Protein AF-A0A4D4M9B1-F1 (afdb_monomer_lite)

Radius of gyration: 15.16 Å; chains: 1; bounding box: 36×31×38 Å

Sequence (92 aa):
MRHAPGTDVWHWTIRLRADWRGTYDLFEDAGGGPESGGPAYWQWLRGQHRADPNNPRNLPRRWGGEPVAYAELPHAPGRWTGNRGLMCLGAP

Secondary structure (DSSP, 8-state):
-EEPTTSS-EE------TT-EEEE-EE---S-SSPTTSHHHHHHHTTSEE--TT---EE--TTSSSPEEEEE-TTSPSS-------------

Organism: Streptomyces avermitilis (NCBI:txid33903)

InterPro domains:
  IPR013783 Immunoglobulin-like fold [G3DSA:2.60.40.10] (1-69)
  IPR014756 Immunoglobulin E-set [SSF81296] (1-77)
  IPR021764 Enterochelin esterase, N-terminal [PF11806] (1-78)

Structure (mmCIF, N/CA/C/O backbone):
data_AF-A0A4D4M9B1-F1
#
_entry.id   AF-A0A4D4M9B1-F1
#
loop_
_atom_site.group_PDB
_atom_site.id
_atom_site.type_symbol
_atom_site.label_atom_id
_atom_site.label_alt_id
_atom_site.label_comp_id
_atom_site.label_asym_id
_atom_site.label_entity_id
_atom_site.label_seq_id
_atom_site.pdbx_PDB_ins_code
_atom_site.Cartn_x
_atom_site.Cartn_y
_atom_site.Cartn_z
_atom_site.occupancy
_atom_site.B_iso_or_equiv
_atom_site.auth_seq_id
_atom_site.auth_comp_id
_atom_site.auth_asym_id
_atom_site.auth_atom_id
_atom_site.pdbx_PDB_model_num
ATOM 1 N N . MET A 1 1 ? -6.602 3.719 3.935 1.00 88.56 1 MET A N 1
ATOM 2 C CA . MET A 1 1 ? -7.338 2.451 4.157 1.00 88.56 1 MET A CA 1
ATOM 3 C C . MET A 1 1 ? -8.600 2.742 4.955 1.00 88.56 1 MET A C 1
ATOM 5 O O . MET A 1 1 ? -8.655 3.782 5.596 1.00 88.56 1 MET A O 1
ATOM 9 N N . ARG A 1 2 ? -9.603 1.864 4.908 1.00 92.69 2 ARG A N 1
ATOM 10 C CA . ARG A 1 2 ? -10.789 1.914 5.770 1.00 92.69 2 ARG A CA 1
ATOM 11 C C . ARG A 1 2 ? -10.831 0.686 6.670 1.00 92.69 2 ARG A C 1
ATOM 13 O O . ARG A 1 2 ? -10.562 -0.419 6.201 1.00 92.69 2 ARG A O 1
ATOM 20 N N . HIS A 1 3 ? -11.164 0.902 7.935 1.00 94.31 3 HIS A N 1
ATOM 21 C CA . HIS A 1 3 ? -11.371 -0.167 8.900 1.00 94.31 3 HIS A CA 1
ATOM 22 C C . HIS A 1 3 ? -12.717 -0.853 8.643 1.00 94.31 3 HIS A C 1
ATOM 24 O O . HIS A 1 3 ? -13.731 -0.174 8.443 1.00 94.31 3 HIS A O 1
ATOM 30 N N . ALA A 1 4 ? -12.739 -2.183 8.623 1.00 95.56 4 ALA A N 1
ATOM 31 C CA . ALA A 1 4 ? -13.970 -2.955 8.543 1.00 95.56 4 ALA A CA 1
ATOM 32 C C . ALA A 1 4 ? -14.597 -3.076 9.952 1.00 95.56 4 ALA A C 1
ATOM 34 O O . ALA A 1 4 ? -13.933 -3.549 10.878 1.00 95.56 4 ALA A O 1
ATOM 35 N N . PRO A 1 5 ? -15.861 -2.647 10.152 1.00 96.50 5 PRO A N 1
ATOM 36 C CA . PRO A 1 5 ? -16.481 -2.627 11.478 1.00 96.50 5 PRO A CA 1
ATOM 37 C C . PRO A 1 5 ? -16.500 -4.000 12.160 1.00 96.50 5 PRO A C 1
ATOM 39 O O . PRO A 1 5 ? -16.856 -4.995 11.535 1.00 96.50 5 PRO A O 1
ATOM 42 N N . GLY A 1 6 ? -16.164 -4.037 13.454 1.00 97.56 6 GLY A N 1
ATOM 43 C CA . GLY A 1 6 ? -16.200 -5.262 14.264 1.00 97.56 6 GLY A CA 1
ATOM 44 C C . GLY A 1 6 ? -15.091 -6.276 13.962 1.00 97.56 6 GLY A C 1
ATOM 45 O O . GLY A 1 6 ? -15.191 -7.417 14.398 1.00 97.56 6 GLY A O 1
ATOM 46 N N . THR A 1 7 ? -14.054 -5.878 13.223 1.00 97.12 7 THR A N 1
ATOM 47 C CA . THR A 1 7 ? -12.898 -6.724 12.886 1.00 97.12 7 THR A CA 1
ATOM 48 C C . THR A 1 7 ? -11.597 -5.987 13.194 1.00 97.12 7 THR A C 1
ATOM 50 O O . THR A 1 7 ? -11.640 -4.850 13.646 1.00 97.12 7 THR A O 1
ATOM 53 N N . ASP A 1 8 ? -10.461 -6.623 12.941 1.00 93.50 8 ASP A N 1
ATOM 54 C CA . ASP A 1 8 ? -9.124 -6.024 12.874 1.00 93.50 8 ASP A CA 1
ATOM 55 C C . ASP A 1 8 ? -8.681 -5.762 11.417 1.00 93.50 8 ASP A C 1
ATOM 57 O O . ASP A 1 8 ? -7.521 -5.446 11.139 1.00 93.50 8 ASP A O 1
ATOM 61 N N . VAL A 1 9 ? -9.607 -5.882 10.459 1.00 93.88 9 VAL A N 1
ATOM 62 C CA . VAL A 1 9 ? -9.304 -5.798 9.031 1.00 93.88 9 VAL A CA 1
ATOM 63 C C . VAL A 1 9 ? -9.302 -4.349 8.563 1.00 93.88 9 VAL A C 1
ATOM 65 O O . VAL A 1 9 ? -10.304 -3.631 8.620 1.00 93.88 9 VAL A O 1
ATOM 68 N N . TRP A 1 10 ? -8.182 -3.950 7.971 1.00 93.88 10 TRP A N 1
ATOM 69 C CA . TRP A 1 10 ? -8.051 -2.719 7.203 1.00 93.88 10 TRP A CA 1
ATOM 70 C C . TRP A 1 10 ? -7.997 -3.035 5.721 1.00 93.88 10 TRP A C 1
ATOM 72 O O . TRP A 1 10 ? -7.280 -3.933 5.287 1.00 93.88 10 TRP A O 1
ATOM 82 N N . HIS A 1 11 ? -8.734 -2.276 4.916 1.00 92.81 11 HIS A N 1
ATOM 83 C CA . HIS A 1 11 ? -8.744 -2.516 3.484 1.00 92.81 11 HIS A CA 1
ATOM 84 C C . HIS A 1 11 ? -8.805 -1.237 2.660 1.00 92.81 11 HIS A C 1
ATOM 86 O O . HIS A 1 11 ? -9.291 -0.187 3.083 1.00 92.81 11 HIS A O 1
ATOM 92 N N . TRP A 1 12 ? -8.283 -1.317 1.445 1.00 94.50 12 TRP A N 1
ATOM 93 C CA . TRP A 1 12 ? -8.354 -0.249 0.464 1.00 94.50 12 TRP A CA 1
ATOM 94 C C . TRP A 1 12 ? -8.519 -0.867 -0.914 1.00 94.50 12 TRP A C 1
ATOM 96 O O . TRP A 1 12 ? -7.860 -1.847 -1.246 1.00 94.50 12 TRP A O 1
ATOM 106 N N . THR A 1 13 ? -9.433 -0.311 -1.699 1.00 93.75 13 THR A N 1
ATOM 107 C CA . THR A 1 13 ? -9.743 -0.811 -3.035 1.00 93.75 13 THR A CA 1
ATOM 108 C C . THR A 1 13 ? -9.478 0.301 -4.029 1.00 93.75 13 THR A C 1
ATOM 110 O O . THR A 1 13 ? -10.020 1.397 -3.894 1.00 93.75 13 THR A O 1
ATOM 113 N N . ILE A 1 14 ? -8.652 0.006 -5.028 1.00 93.50 14 ILE A N 1
ATOM 114 C CA . ILE A 1 14 ? -8.302 0.924 -6.109 1.00 93.50 14 ILE A CA 1
ATOM 115 C C . ILE A 1 14 ? -8.524 0.251 -7.457 1.00 93.50 14 ILE A C 1
ATOM 117 O O . ILE A 1 14 ? -8.431 -0.970 -7.581 1.00 93.50 14 ILE A O 1
ATOM 121 N N . ARG A 1 15 ? -8.812 1.056 -8.480 1.00 96.12 15 ARG A N 1
ATOM 122 C CA . ARG A 1 15 ? -8.881 0.591 -9.865 1.00 96.12 15 ARG A CA 1
ATOM 123 C C . ARG A 1 15 ? -7.530 0.811 -10.534 1.00 96.12 15 ARG A C 1
ATOM 125 O O . ARG A 1 15 ? -7.036 1.932 -10.576 1.00 96.12 15 ARG A O 1
ATOM 132 N N . LEU A 1 16 ? -6.968 -0.258 -11.083 1.00 95.50 16 LEU A N 1
ATOM 133 C CA . LEU A 1 16 ? -5.700 -0.255 -11.808 1.00 95.50 16 LEU A CA 1
ATOM 134 C C . LEU A 1 16 ? -5.931 -0.694 -13.259 1.00 95.50 16 LEU A C 1
ATOM 136 O O . LEU A 1 16 ? -6.970 -1.273 -13.588 1.00 95.50 16 LEU A O 1
ATOM 140 N N . ARG A 1 17 ? -4.968 -0.415 -14.142 1.00 95.62 17 ARG A N 1
ATOM 141 C CA . ARG A 1 17 ? -4.979 -0.975 -15.502 1.00 95.62 17 ARG A CA 1
ATOM 142 C C . ARG A 1 17 ? -4.813 -2.491 -15.438 1.00 95.62 17 ARG A C 1
ATOM 144 O O . ARG A 1 17 ? -4.060 -2.968 -14.606 1.00 95.62 17 ARG A O 1
ATOM 151 N N . ALA A 1 18 ? -5.455 -3.238 -16.334 1.00 95.56 18 ALA A N 1
ATOM 152 C CA . ALA A 1 18 ? -5.443 -4.706 -16.307 1.00 95.56 18 ALA A CA 1
ATOM 153 C C . ALA A 1 18 ? -4.039 -5.334 -16.435 1.00 95.56 18 ALA A C 1
ATOM 155 O O . ALA A 1 18 ? -3.834 -6.465 -16.001 1.00 95.56 18 ALA A O 1
ATOM 156 N N . ASP A 1 19 ? -3.093 -4.596 -17.013 1.00 95.12 19 ASP A N 1
ATOM 157 C CA . ASP A 1 19 ? -1.690 -4.962 -17.206 1.00 95.12 19 ASP A CA 1
ATOM 158 C C . ASP A 1 19 ? -0.753 -4.382 -16.133 1.00 95.12 19 ASP A C 1
ATOM 160 O O . ASP A 1 19 ? 0.468 -4.366 -16.299 1.00 95.12 19 ASP A O 1
ATOM 164 N N . TRP A 1 20 ? -1.307 -3.871 -15.030 1.00 94.62 20 TRP A N 1
ATOM 165 C CA . TRP A 1 20 ? -0.512 -3.248 -13.982 1.00 94.62 20 TRP A CA 1
ATOM 166 C C . TRP A 1 20 ? 0.368 -4.270 -13.256 1.00 94.62 20 TRP A C 1
ATOM 168 O O . TRP A 1 20 ? -0.086 -5.323 -12.806 1.00 94.62 20 TRP A O 1
ATOM 178 N N . ARG A 1 21 ? 1.633 -3.893 -13.086 1.00 93.00 21 ARG A N 1
ATOM 179 C CA . ARG A 1 21 ? 2.591 -4.471 -12.146 1.00 93.00 21 ARG A CA 1
ATOM 180 C C . ARG A 1 21 ? 3.302 -3.311 -11.464 1.00 93.00 21 ARG A C 1
ATOM 182 O O . ARG A 1 21 ? 3.746 -2.388 -12.147 1.00 93.00 21 ARG A O 1
ATOM 189 N N . GLY A 1 22 ? 3.443 -3.365 -10.148 1.00 91.44 22 GLY A N 1
ATOM 190 C CA . GLY A 1 22 ? 4.103 -2.305 -9.397 1.00 91.44 22 GLY A CA 1
ATOM 191 C C . GLY A 1 22 ? 4.452 -2.701 -7.973 1.00 91.44 22 GLY A C 1
ATOM 192 O O . GLY A 1 22 ? 3.991 -3.717 -7.452 1.00 91.44 22 GLY A O 1
ATOM 193 N N . THR A 1 23 ? 5.302 -1.884 -7.364 1.00 92.25 23 THR A N 1
ATOM 194 C CA . THR A 1 23 ? 5.655 -1.974 -5.949 1.00 92.25 23 THR A CA 1
ATOM 195 C C . THR A 1 23 ? 4.677 -1.176 -5.100 1.00 92.25 23 THR A C 1
ATOM 197 O O . THR A 1 23 ? 4.098 -0.199 -5.580 1.00 92.25 23 THR A O 1
ATOM 200 N N . TYR A 1 24 ? 4.531 -1.555 -3.839 1.00 91.56 24 TYR A N 1
ATOM 201 C CA . TYR A 1 24 ? 3.763 -0.803 -2.854 1.00 91.56 24 TYR A CA 1
ATOM 202 C C . TYR A 1 24 ? 4.423 -0.914 -1.480 1.00 91.56 24 TYR A C 1
ATOM 204 O O . TYR A 1 24 ? 5.132 -1.879 -1.208 1.00 91.56 24 TYR A O 1
ATOM 212 N N . ASP A 1 25 ? 4.156 0.075 -0.632 1.00 90.75 25 ASP A N 1
ATOM 213 C CA . ASP A 1 25 ? 4.597 0.121 0.759 1.00 90.75 25 ASP A CA 1
ATOM 214 C C . ASP A 1 25 ? 3.360 0.226 1.664 1.00 90.75 25 ASP A C 1
ATOM 216 O O . ASP A 1 25 ? 2.364 0.862 1.296 1.00 90.75 25 ASP A O 1
ATOM 220 N N . LEU A 1 26 ? 3.425 -0.380 2.850 1.00 91.75 26 LEU A N 1
ATOM 221 C CA . LEU A 1 26 ? 2.429 -0.210 3.906 1.00 91.75 26 LEU A CA 1
ATOM 222 C C . LEU A 1 26 ? 3.063 0.561 5.064 1.00 91.75 26 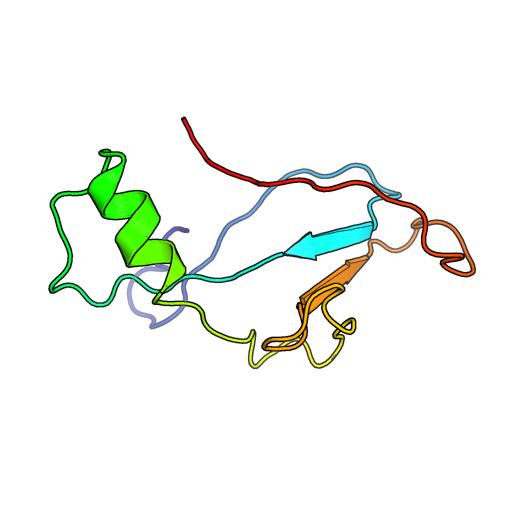LEU A C 1
ATOM 224 O O . LEU A 1 26 ? 4.160 0.237 5.517 1.00 91.75 26 LEU A O 1
ATOM 228 N N . PHE A 1 27 ? 2.359 1.584 5.543 1.00 92.62 27 PHE A N 1
ATOM 229 C CA . PHE A 1 27 ? 2.757 2.366 6.708 1.00 92.62 27 PHE A CA 1
ATOM 230 C C . PHE A 1 27 ? 1.631 2.320 7.725 1.00 92.62 27 PHE A C 1
ATOM 232 O O . PHE A 1 27 ? 0.472 2.573 7.387 1.00 92.62 27 PHE A O 1
ATOM 239 N N . GLU A 1 28 ? 1.980 1.976 8.955 1.00 91.62 28 GLU A N 1
ATOM 240 C CA . GLU A 1 28 ? 1.032 1.857 10.051 1.00 91.62 28 GLU A CA 1
ATOM 241 C C . GLU A 1 28 ? 1.150 3.079 10.958 1.00 91.62 28 GLU A C 1
ATOM 243 O O . GLU A 1 28 ? 2.204 3.340 11.532 1.00 91.62 28 GLU A O 1
ATOM 248 N N . ASP A 1 29 ? 0.058 3.824 11.100 1.00 92.38 29 ASP A N 1
ATOM 249 C CA . ASP A 1 29 ? -0.051 4.869 12.112 1.00 92.38 29 ASP A CA 1
ATOM 250 C C . ASP A 1 29 ? -0.704 4.280 13.369 1.00 92.38 29 ASP A C 1
ATOM 252 O O . ASP A 1 29 ? -1.927 4.179 13.462 1.00 92.38 29 ASP A O 1
ATOM 256 N N . ALA A 1 30 ? 0.126 3.858 14.324 1.00 90.69 30 ALA A N 1
ATOM 257 C CA . ALA A 1 30 ? -0.315 3.366 15.632 1.00 90.69 30 ALA A CA 1
ATOM 258 C C . ALA A 1 30 ? -0.479 4.498 16.673 1.00 90.69 30 ALA A C 1
ATOM 260 O O . ALA A 1 30 ? -0.610 4.230 17.869 1.00 90.69 30 ALA A O 1
ATOM 261 N N . GLY A 1 31 ? -0.457 5.764 16.238 1.00 91.19 31 GLY A N 1
ATOM 262 C CA . GLY A 1 31 ? -0.438 6.939 17.103 1.00 91.19 31 GLY A CA 1
ATOM 263 C C . GLY A 1 31 ? 0.965 7.334 17.580 1.00 91.19 31 GLY A C 1
ATOM 264 O O . GLY A 1 31 ? 1.973 6.698 17.275 1.00 91.19 31 GLY A O 1
ATOM 265 N N . GLY A 1 32 ? 1.038 8.442 18.326 1.00 90.62 32 GLY A N 1
ATOM 266 C CA . GLY A 1 32 ? 2.298 8.995 18.850 1.00 90.62 32 GLY A CA 1
ATOM 267 C C . GLY A 1 32 ? 3.124 9.809 17.843 1.00 90.62 32 GLY A C 1
ATOM 268 O O . GLY A 1 32 ? 4.209 10.277 18.187 1.00 90.62 32 GLY A O 1
ATOM 269 N N . GLY A 1 33 ? 2.624 9.987 16.618 1.00 93.06 33 GLY A N 1
ATOM 270 C CA . GLY A 1 33 ? 3.220 10.846 15.596 1.00 93.06 33 GLY A CA 1
ATOM 271 C C . GLY A 1 33 ? 2.758 12.310 15.653 1.00 93.06 33 GLY A C 1
ATOM 272 O O . GLY A 1 33 ? 1.910 12.671 16.471 1.00 93.06 33 GLY A O 1
ATOM 273 N N . PRO A 1 34 ? 3.310 13.169 14.773 1.00 95.44 34 PRO A N 1
ATOM 274 C CA . PRO A 1 34 ? 2.810 14.526 14.543 1.00 95.44 34 PRO A CA 1
ATOM 275 C C . PRO A 1 34 ? 1.353 14.543 14.056 1.00 95.44 34 PRO A C 1
ATOM 277 O O . PRO A 1 34 ? 0.833 13.531 13.593 1.00 95.44 34 PRO A O 1
ATOM 280 N N . GLU A 1 35 ? 0.718 15.716 14.080 1.00 93.81 35 GLU A N 1
ATOM 281 C CA . GLU A 1 35 ? -0.615 15.904 13.495 1.00 93.81 35 GLU A CA 1
ATOM 282 C C . GLU A 1 35 ? -0.633 15.548 11.998 1.00 93.81 35 GLU A C 1
ATOM 284 O O . GLU A 1 35 ? 0.240 15.965 11.229 1.00 93.81 35 GLU A O 1
ATOM 289 N N . SER A 1 36 ? -1.639 14.773 11.587 1.00 91.12 36 SER A N 1
ATOM 290 C CA . SER A 1 36 ? -1.786 14.294 10.213 1.00 91.12 36 SER A CA 1
ATOM 291 C C . SER A 1 36 ? -1.972 15.430 9.204 1.00 91.12 36 SER A C 1
ATOM 293 O O . SER A 1 36 ? -2.613 16.433 9.501 1.00 91.12 36 SER A O 1
ATOM 295 N N . GLY A 1 37 ? -1.485 15.235 7.974 1.00 87.44 37 GLY A N 1
ATOM 296 C CA . GLY A 1 37 ? -1.717 16.151 6.845 1.00 87.44 37 GLY A CA 1
ATOM 297 C C . GLY A 1 37 ? -0.574 17.129 6.555 1.00 87.44 37 GLY A C 1
ATOM 298 O O . GLY A 1 37 ? -0.590 17.796 5.526 1.00 87.44 37 GLY A O 1
ATOM 299 N N . GLY A 1 38 ? 0.452 17.185 7.412 1.00 92.19 38 GLY A N 1
ATOM 300 C CA . GLY A 1 38 ? 1.640 18.019 7.205 1.00 92.19 38 GLY A CA 1
ATOM 301 C C . GLY A 1 38 ? 2.866 17.264 6.655 1.00 92.19 38 GLY A C 1
ATOM 302 O O . GLY A 1 38 ? 2.967 16.042 6.780 1.00 92.19 38 GLY A O 1
ATOM 303 N N . PRO A 1 39 ? 3.880 17.972 6.121 1.00 95.25 39 PRO A N 1
ATOM 304 C CA . PRO A 1 39 ? 5.137 17.353 5.684 1.00 95.25 39 PRO A CA 1
ATOM 305 C C . PRO A 1 39 ? 5.865 16.574 6.791 1.00 95.25 39 PRO A C 1
ATOM 307 O O . PRO A 1 39 ? 6.417 15.505 6.531 1.00 95.25 39 PRO A O 1
ATOM 310 N N . ALA A 1 40 ? 5.834 17.084 8.029 1.00 95.38 40 ALA A N 1
ATOM 311 C CA . ALA A 1 40 ? 6.441 16.429 9.189 1.00 95.38 40 ALA A CA 1
ATOM 312 C C . ALA A 1 40 ? 5.782 15.075 9.496 1.00 95.38 40 ALA A C 1
ATOM 314 O O . ALA A 1 40 ? 6.479 14.102 9.783 1.00 95.38 40 ALA A O 1
ATOM 315 N N . TYR A 1 41 ? 4.455 14.992 9.355 1.00 95.75 41 TYR A N 1
ATOM 316 C CA . TYR A 1 41 ? 3.717 13.740 9.486 1.00 95.75 41 TYR A CA 1
ATOM 317 C C . TYR A 1 41 ? 4.159 12.723 8.440 1.00 95.75 41 TYR A C 1
ATOM 319 O O . TYR A 1 41 ? 4.535 11.610 8.789 1.00 95.75 41 TYR A O 1
ATOM 327 N N . TRP A 1 42 ? 4.219 13.113 7.166 1.00 93.12 42 TRP A N 1
ATOM 328 C CA . TRP A 1 42 ? 4.650 12.209 6.097 1.00 93.12 42 TRP A CA 1
ATOM 329 C C . TRP A 1 42 ? 6.101 11.748 6.237 1.00 93.12 42 TRP A C 1
ATOM 331 O O . TRP A 1 42 ? 6.436 10.632 5.832 1.00 93.12 42 TRP A O 1
ATOM 341 N N . GLN A 1 43 ? 6.977 12.593 6.782 1.00 94.19 43 GLN A N 1
ATOM 342 C CA . GLN A 1 43 ? 8.353 12.209 7.080 1.00 94.19 43 GLN A CA 1
ATOM 343 C C . GLN A 1 43 ? 8.414 11.177 8.213 1.00 94.19 43 GLN A C 1
ATOM 345 O O . GLN A 1 43 ? 9.129 10.186 8.080 1.00 94.19 43 GLN A O 1
ATOM 350 N N . TRP A 1 44 ? 7.647 11.381 9.285 1.00 95.62 44 TRP A N 1
ATOM 351 C CA . TRP A 1 44 ? 7.542 10.436 10.397 1.00 95.62 44 TRP A CA 1
ATOM 352 C C . TRP A 1 44 ? 6.888 9.108 9.979 1.00 95.62 44 TRP A C 1
ATOM 354 O O . TRP A 1 44 ? 7.439 8.044 10.264 1.00 95.62 44 TRP A O 1
ATOM 364 N N . LEU A 1 45 ? 5.772 9.160 9.241 1.00 94.75 45 LEU A 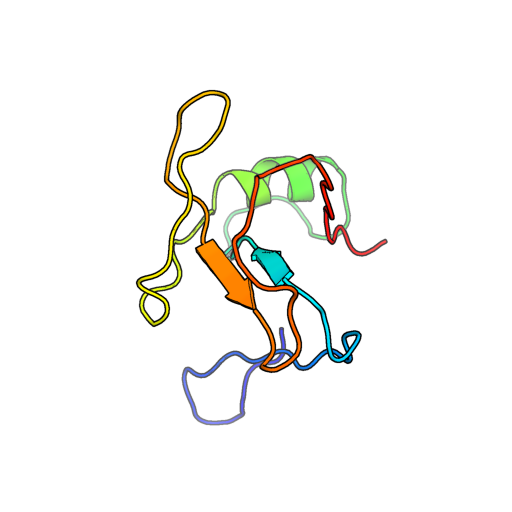N 1
ATOM 365 C CA . LEU A 1 45 ? 5.003 7.989 8.808 1.00 94.75 45 LEU A CA 1
ATOM 366 C C . LEU A 1 45 ? 5.842 7.054 7.930 1.00 94.75 45 LEU A C 1
ATOM 368 O O . LEU A 1 45 ? 5.740 5.838 8.051 1.00 94.75 45 LEU A O 1
ATOM 372 N N . ARG A 1 46 ? 6.748 7.600 7.105 1.00 91.12 46 ARG A N 1
ATOM 373 C CA . ARG A 1 46 ? 7.696 6.794 6.314 1.00 91.12 46 ARG A CA 1
ATOM 374 C C . ARG A 1 46 ? 8.644 5.942 7.166 1.00 91.12 46 ARG A C 1
ATOM 376 O O . ARG A 1 46 ? 9.172 4.955 6.661 1.00 91.12 46 ARG A O 1
ATOM 383 N N . GLY A 1 47 ? 8.862 6.308 8.429 1.00 91.44 47 GLY A N 1
ATOM 384 C CA . GLY A 1 47 ? 9.595 5.497 9.403 1.00 91.44 47 GLY A CA 1
ATOM 385 C C . GLY A 1 47 ? 8.773 4.346 9.993 1.00 91.44 47 GLY A C 1
ATOM 386 O O . GLY A 1 47 ? 9.356 3.411 10.531 1.00 91.44 47 GLY A O 1
ATOM 387 N N . GLN A 1 48 ? 7.445 4.371 9.851 1.00 93.44 48 GLN A N 1
ATOM 388 C CA . GLN A 1 48 ? 6.519 3.353 10.368 1.00 93.44 48 GLN A CA 1
ATOM 389 C C . GLN A 1 48 ? 6.195 2.270 9.323 1.00 93.44 48 GLN A C 1
ATOM 391 O O . GLN A 1 48 ? 5.079 1.758 9.244 1.00 93.44 48 GLN A O 1
ATOM 396 N N . HIS A 1 49 ? 7.167 1.953 8.467 1.00 90.25 49 HIS A N 1
ATOM 397 C CA . HIS A 1 49 ? 7.007 0.962 7.409 1.00 90.25 49 HIS A CA 1
ATOM 398 C C . HIS A 1 49 ? 6.750 -0.441 7.978 1.00 90.25 49 HIS A C 1
ATOM 400 O O . HIS A 1 49 ? 7.394 -0.868 8.943 1.00 90.25 49 HIS A O 1
ATOM 406 N N . ARG A 1 50 ? 5.848 -1.185 7.334 1.00 90.06 50 ARG A N 1
ATOM 407 C CA . ARG A 1 50 ? 5.545 -2.587 7.629 1.00 90.06 50 ARG A CA 1
ATOM 408 C C . ARG A 1 50 ? 5.625 -3.416 6.355 1.00 90.06 50 ARG A C 1
ATOM 410 O O . ARG A 1 50 ? 5.065 -3.046 5.328 1.00 90.06 50 ARG A O 1
ATOM 417 N N . ALA A 1 51 ? 6.296 -4.562 6.446 1.00 90.31 51 ALA A N 1
ATOM 418 C CA . ALA A 1 51 ? 6.212 -5.574 5.402 1.00 90.31 51 ALA A CA 1
ATOM 419 C C . ALA A 1 51 ? 4.784 -6.133 5.348 1.00 90.31 51 ALA A C 1
ATOM 421 O O . ALA A 1 51 ? 4.147 -6.298 6.388 1.00 90.31 51 ALA A O 1
ATOM 422 N N . ASP A 1 52 ? 4.294 -6.441 4.148 1.00 90.88 52 ASP A N 1
ATOM 423 C CA . ASP A 1 52 ? 3.010 -7.118 3.984 1.00 90.88 52 ASP A CA 1
ATOM 424 C C . ASP A 1 52 ? 3.157 -8.599 4.377 1.00 90.88 52 ASP A C 1
ATOM 426 O O . ASP A 1 52 ? 3.817 -9.353 3.654 1.00 90.88 52 ASP A O 1
ATOM 430 N N . PRO A 1 53 ? 2.552 -9.051 5.492 1.00 91.12 53 PRO A N 1
ATOM 431 C CA . PRO A 1 53 ? 2.694 -10.432 5.945 1.00 91.12 53 PRO A CA 1
ATOM 432 C C . PRO A 1 53 ? 2.029 -11.439 4.995 1.00 91.12 53 PRO A C 1
ATOM 434 O O . PRO A 1 53 ? 2.347 -12.626 5.044 1.00 91.12 53 PRO A O 1
ATOM 437 N N . ASN A 1 54 ? 1.122 -10.984 4.124 1.00 92.50 54 ASN A N 1
ATOM 438 C CA . ASN A 1 54 ? 0.342 -11.836 3.229 1.00 92.50 54 ASN A CA 1
ATOM 439 C C . ASN A 1 54 ? 0.903 -11.888 1.802 1.00 92.50 54 ASN A C 1
ATOM 441 O O . ASN A 1 54 ? 0.422 -12.680 0.987 1.00 92.50 54 ASN A O 1
ATOM 445 N N . ASN A 1 55 ? 1.913 -11.076 1.475 1.00 93.75 55 ASN A N 1
ATOM 446 C CA . ASN A 1 55 ? 2.555 -11.100 0.165 1.00 93.75 55 ASN A CA 1
ATOM 447 C C . ASN A 1 55 ? 4.044 -11.464 0.280 1.00 93.75 55 ASN A C 1
ATOM 449 O O . ASN A 1 55 ? 4.877 -10.600 0.547 1.00 93.75 55 ASN A O 1
ATOM 453 N N . PRO A 1 56 ? 4.428 -12.722 -0.006 1.00 92.69 56 PRO A N 1
ATOM 454 C CA . PRO A 1 56 ? 5.831 -13.133 0.051 1.00 92.69 56 PRO A CA 1
ATOM 455 C C . PRO A 1 56 ? 6.669 -12.586 -1.122 1.00 92.69 56 PRO A C 1
ATOM 457 O O . PRO A 1 56 ? 7.890 -12.755 -1.144 1.00 92.69 56 PRO A O 1
ATOM 460 N N . ARG A 1 57 ? 6.043 -11.960 -2.129 1.00 92.50 57 ARG A N 1
ATOM 461 C CA . ARG A 1 57 ? 6.715 -11.501 -3.350 1.00 92.50 57 ARG A CA 1
ATOM 462 C C . ARG A 1 57 ? 7.361 -10.139 -3.134 1.00 92.50 57 ARG A C 1
ATOM 464 O O . ARG A 1 57 ? 6.684 -9.114 -3.090 1.00 92.50 57 ARG A O 1
ATOM 471 N N . ASN A 1 58 ? 8.689 -10.139 -3.092 1.00 91.38 58 ASN A N 1
ATOM 472 C CA . ASN A 1 58 ? 9.483 -8.944 -2.852 1.00 91.38 58 ASN A CA 1
ATOM 473 C C . ASN A 1 58 ? 10.552 -8.734 -3.927 1.00 91.38 58 ASN A C 1
ATOM 475 O O . ASN A 1 58 ? 11.023 -9.683 -4.558 1.00 91.38 58 ASN A O 1
ATOM 479 N N . LEU A 1 59 ? 10.943 -7.476 -4.117 1.00 88.62 59 LEU A N 1
ATOM 480 C CA . LEU A 1 59 ? 12.060 -7.063 -4.959 1.00 88.62 59 LEU A CA 1
ATOM 481 C C . LEU A 1 59 ? 13.181 -6.473 -4.097 1.00 88.62 59 LEU A C 1
ATOM 483 O O . LEU A 1 59 ? 12.901 -5.794 -3.104 1.00 88.62 59 LEU A O 1
ATOM 487 N N . PRO A 1 60 ? 14.455 -6.671 -4.479 1.00 86.69 60 PRO A N 1
ATOM 488 C CA . PRO A 1 60 ? 15.562 -6.020 -3.800 1.00 86.69 60 PRO A CA 1
ATOM 489 C C . PRO A 1 60 ? 15.476 -4.505 -3.994 1.00 86.69 60 PRO A C 1
ATOM 491 O O . PRO A 1 60 ? 15.221 -4.006 -5.096 1.00 86.69 60 PRO A O 1
ATOM 494 N N . ARG A 1 61 ? 15.719 -3.752 -2.922 1.00 81.94 61 ARG A N 1
ATOM 495 C CA . ARG A 1 61 ? 15.714 -2.292 -2.977 1.00 81.94 61 ARG A CA 1
ATOM 496 C C . ARG A 1 61 ? 17.029 -1.788 -3.566 1.00 81.94 61 ARG A C 1
ATOM 498 O O . ARG A 1 61 ? 18.111 -2.209 -3.168 1.00 81.94 61 ARG A O 1
ATOM 505 N N . ARG A 1 62 ? 16.938 -0.853 -4.517 1.00 71.00 62 ARG A N 1
ATOM 506 C CA . ARG A 1 62 ? 18.083 -0.351 -5.303 1.00 71.00 62 ARG A CA 1
ATOM 507 C C . ARG A 1 62 ? 19.228 0.224 -4.455 1.00 71.00 62 ARG A C 1
ATOM 509 O O . ARG A 1 62 ? 20.375 0.137 -4.872 1.00 71.00 62 ARG A O 1
ATOM 516 N N . TRP A 1 63 ? 18.914 0.831 -3.312 1.00 75.69 63 TRP A N 1
ATOM 517 C CA . TRP A 1 63 ? 19.872 1.562 -2.472 1.00 75.69 63 TRP A CA 1
ATOM 518 C C . TRP A 1 63 ? 20.025 0.950 -1.073 1.00 75.69 63 TRP A C 1
ATOM 520 O O . TRP A 1 63 ? 20.365 1.652 -0.126 1.00 75.69 63 TRP A O 1
ATOM 530 N N . GLY A 1 64 ? 19.750 -0.351 -0.941 1.00 73.38 64 GLY A N 1
ATOM 531 C CA . GLY A 1 64 ? 19.690 -1.023 0.355 1.00 73.38 64 GLY A CA 1
ATOM 532 C C . GLY A 1 64 ? 18.407 -0.714 1.138 1.00 73.38 64 GLY A C 1
ATOM 533 O O . GLY A 1 64 ? 17.533 0.036 0.687 1.00 73.38 64 GLY A O 1
ATOM 534 N N . GLY A 1 65 ? 18.294 -1.336 2.311 1.00 78.69 65 GLY A N 1
ATOM 535 C CA . GLY A 1 65 ? 17.081 -1.361 3.129 1.00 78.69 65 GLY A CA 1
ATOM 536 C C . GLY A 1 65 ? 16.210 -2.589 2.862 1.00 78.69 65 GLY A C 1
ATOM 537 O O . GLY A 1 65 ? 16.579 -3.464 2.077 1.00 78.69 65 GLY A O 1
ATOM 538 N N . GLU A 1 66 ? 15.058 -2.633 3.530 1.00 82.62 66 GLU A N 1
ATOM 539 C CA . GLU A 1 66 ? 14.134 -3.764 3.442 1.00 82.62 66 GLU A CA 1
ATOM 540 C C . GLU A 1 66 ? 13.646 -4.006 2.001 1.00 82.62 66 GLU A C 1
ATOM 542 O O . GLU A 1 66 ? 13.441 -3.041 1.249 1.00 82.62 66 GLU A O 1
ATOM 547 N N . PRO A 1 67 ? 13.466 -5.277 1.590 1.00 86.44 67 PRO A N 1
ATOM 548 C CA . PRO A 1 67 ? 12.833 -5.615 0.323 1.00 86.44 67 PRO A CA 1
ATOM 549 C C . PRO A 1 67 ? 11.461 -4.949 0.181 1.00 86.44 67 PRO A C 1
ATOM 551 O O . PRO A 1 67 ? 10.739 -4.777 1.160 1.00 86.44 67 PRO A O 1
ATOM 554 N N . VAL A 1 68 ? 11.098 -4.588 -1.050 1.00 88.69 68 VAL A N 1
ATOM 555 C CA . VAL A 1 68 ? 9.812 -3.939 -1.336 1.00 88.69 68 VAL A CA 1
ATOM 556 C C . VAL A 1 68 ? 8.822 -4.945 -1.903 1.00 88.69 68 VAL A C 1
ATOM 558 O O . VAL A 1 68 ? 9.153 -5.691 -2.832 1.00 88.69 68 VAL A O 1
ATOM 561 N N . ALA A 1 69 ? 7.602 -4.939 -1.375 1.00 92.19 69 ALA A N 1
ATOM 562 C CA . ALA A 1 69 ? 6.532 -5.782 -1.877 1.00 92.19 69 ALA A CA 1
ATOM 563 C C . ALA A 1 69 ? 6.135 -5.347 -3.292 1.00 92.19 69 ALA A C 1
ATOM 565 O O . ALA A 1 69 ? 6.100 -4.156 -3.621 1.00 92.19 69 ALA A O 1
ATOM 566 N N . TYR A 1 70 ? 5.815 -6.315 -4.147 1.00 94.00 70 TYR A N 1
ATOM 567 C CA . TYR A 1 70 ? 5.234 -6.030 -5.455 1.00 94.00 70 TYR A CA 1
ATOM 568 C C . TYR A 1 70 ? 4.018 -6.903 -5.730 1.00 94.00 70 TYR A C 1
ATOM 570 O O . TYR A 1 70 ? 3.886 -8.024 -5.233 1.00 94.00 70 TYR A O 1
ATOM 578 N N . ALA A 1 71 ? 3.123 -6.374 -6.552 1.00 93.94 71 ALA A N 1
ATOM 579 C CA . ALA A 1 71 ? 1.964 -7.084 -7.053 1.00 93.94 71 ALA A CA 1
ATOM 580 C C . ALA A 1 71 ? 1.854 -6.896 -8.565 1.00 93.94 71 ALA A C 1
ATOM 582 O O . ALA A 1 71 ? 2.395 -5.961 -9.159 1.00 93.94 71 ALA A O 1
ATOM 583 N N . GLU A 1 72 ? 1.150 -7.824 -9.192 1.00 94.81 72 GLU A N 1
ATOM 584 C CA . GLU A 1 72 ? 0.885 -7.826 -10.619 1.00 94.81 72 GLU A CA 1
ATOM 585 C C . GLU A 1 72 ? -0.518 -8.353 -10.865 1.00 94.81 72 GLU A C 1
ATOM 587 O O . GLU A 1 72 ? -0.997 -9.235 -10.147 1.00 94.81 72 GLU A O 1
ATOM 592 N N . LEU A 1 73 ? -1.172 -7.787 -11.870 1.00 94.69 73 LEU A N 1
ATOM 593 C CA . LEU A 1 73 ? -2.447 -8.269 -12.365 1.00 94.69 73 LEU A CA 1
ATOM 594 C C . LEU A 1 73 ? -2.231 -9.312 -13.472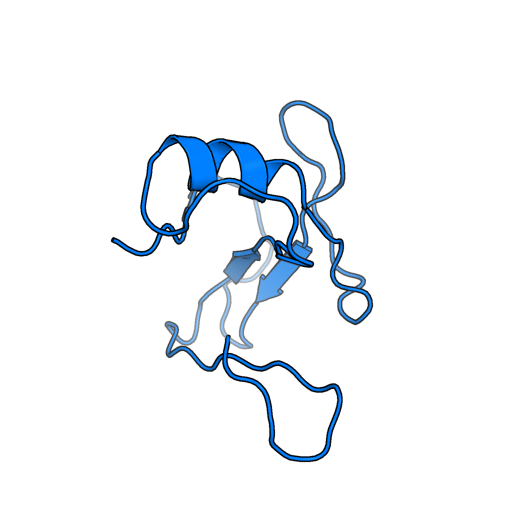 1.00 94.69 73 LEU A C 1
ATOM 596 O O . LEU A 1 73 ? -1.161 -9.342 -14.079 1.00 94.69 73 LEU A O 1
ATOM 600 N N . PRO A 1 74 ? -3.230 -10.168 -13.764 1.00 94.06 74 PRO A N 1
ATOM 601 C CA . PRO A 1 74 ? -3.048 -11.319 -14.654 1.00 94.06 74 PRO A CA 1
ATOM 602 C C . PRO A 1 74 ? -2.553 -10.996 -16.071 1.00 94.06 74 PRO A C 1
ATOM 604 O O . PRO A 1 74 ? -1.929 -11.847 -16.696 1.00 94.06 74 PRO A O 1
ATOM 607 N N . HIS A 1 75 ? -2.808 -9.783 -16.581 1.00 94.94 75 HIS A N 1
ATOM 608 C CA . HIS A 1 75 ? -2.337 -9.347 -17.902 1.00 94.94 75 HIS A CA 1
ATOM 609 C C . HIS A 1 75 ? -1.058 -8.505 -17.842 1.00 94.94 75 HIS A C 1
ATOM 611 O O . HIS A 1 75 ? -0.705 -7.852 -18.825 1.00 94.94 75 HIS A O 1
ATOM 617 N N . ALA A 1 76 ? -0.373 -8.470 -16.696 1.00 93.00 76 ALA A N 1
ATOM 618 C CA . ALA A 1 76 ? 0.921 -7.819 -16.603 1.00 93.00 76 ALA A CA 1
ATOM 619 C C . ALA A 1 76 ? 1.891 -8.428 -17.629 1.00 93.00 76 ALA A C 1
ATOM 621 O O . ALA A 1 76 ? 1.875 -9.642 -17.851 1.00 93.00 76 ALA A O 1
ATOM 622 N N . PRO A 1 77 ? 2.757 -7.614 -18.256 1.00 87.31 77 PRO A N 1
ATOM 623 C CA . PRO A 1 77 ? 3.657 -8.108 -19.285 1.00 87.31 77 PRO A CA 1
ATOM 624 C C . PRO A 1 77 ? 4.529 -9.263 -18.770 1.00 87.31 77 PRO A C 1
ATOM 626 O O . PRO A 1 77 ? 4.999 -9.251 -17.625 1.00 87.31 77 PRO A O 1
ATOM 629 N N . GLY A 1 78 ? 4.765 -10.260 -19.628 1.00 78.94 78 GLY A N 1
ATOM 630 C CA . GLY A 1 78 ? 5.707 -11.350 -19.358 1.00 78.94 78 GLY A CA 1
ATOM 631 C C . GLY A 1 78 ? 7.122 -10.835 -19.059 1.00 78.94 78 GLY A C 1
ATOM 632 O O . GLY A 1 78 ? 7.413 -9.668 -19.299 1.00 78.94 78 GLY A O 1
ATOM 633 N N . ARG A 1 79 ? 7.974 -11.704 -18.489 1.00 64.38 79 ARG A N 1
ATOM 634 C CA . ARG A 1 79 ? 9.351 -11.451 -17.999 1.00 64.38 79 ARG A CA 1
ATOM 635 C C . ARG A 1 79 ? 9.668 -9.978 -17.705 1.00 64.38 79 ARG A C 1
ATOM 637 O O . ARG A 1 79 ? 10.067 -9.218 -18.581 1.00 64.38 79 ARG A O 1
ATOM 644 N N . TRP A 1 80 ? 9.600 -9.613 -16.427 1.00 59.69 80 TRP A N 1
ATOM 645 C CA . TRP A 1 80 ? 10.047 -8.308 -15.950 1.00 59.69 80 TRP A CA 1
ATOM 646 C C . TRP A 1 80 ? 11.558 -8.126 -16.181 1.00 59.69 80 TRP A C 1
ATOM 648 O O . TRP A 1 80 ? 12.392 -8.552 -15.385 1.00 59.69 80 TRP A O 1
ATOM 658 N N . THR A 1 81 ? 11.929 -7.488 -17.289 1.00 53.66 81 THR A N 1
ATOM 659 C CA . THR A 1 81 ? 13.270 -6.940 -17.510 1.00 53.66 81 THR A CA 1
ATOM 660 C C . THR A 1 81 ? 13.290 -5.553 -16.881 1.00 53.66 81 THR A C 1
ATOM 662 O O . THR A 1 81 ? 13.057 -4.560 -17.567 1.00 53.66 81 THR A O 1
ATOM 665 N N . GLY A 1 82 ? 13.418 -5.500 -15.553 1.00 51.16 82 GLY A N 1
ATOM 666 C CA . GLY A 1 82 ? 13.218 -4.295 -14.749 1.00 51.16 82 GLY A CA 1
ATOM 667 C C . GLY A 1 82 ? 13.744 -3.012 -15.398 1.00 51.16 82 GLY A C 1
ATOM 668 O O . GLY A 1 82 ? 14.948 -2.800 -15.504 1.00 51.16 82 GLY A O 1
ATOM 669 N N . ASN A 1 83 ? 12.829 -2.128 -15.802 1.00 41.97 83 ASN A N 1
ATOM 670 C CA . ASN A 1 83 ? 13.157 -0.740 -16.092 1.00 41.97 83 ASN A CA 1
ATOM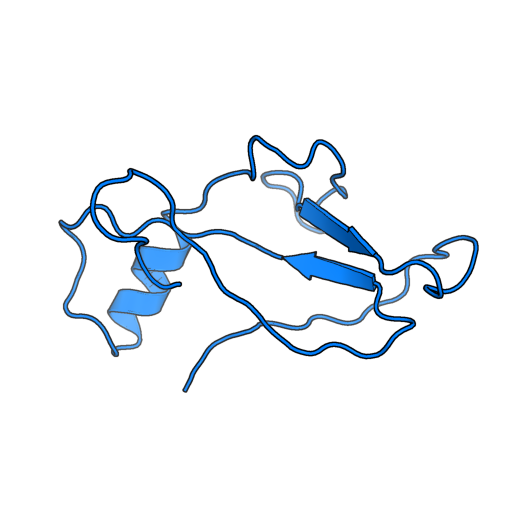 671 C C . ASN A 1 83 ? 12.034 0.185 -15.595 1.00 41.97 83 ASN A C 1
ATOM 673 O O . ASN A 1 83 ? 10.994 0.345 -16.221 1.00 41.97 83 ASN A O 1
ATOM 677 N N . ARG A 1 84 ? 12.304 0.741 -14.407 1.00 56.09 84 ARG A N 1
ATOM 678 C CA . ARG A 1 84 ? 12.040 2.109 -13.927 1.00 56.09 84 ARG A CA 1
ATOM 679 C C . ARG A 1 84 ? 10.648 2.718 -14.171 1.00 56.09 84 ARG A C 1
ATOM 681 O O . ARG A 1 84 ? 10.432 3.425 -15.145 1.00 56.09 84 ARG A O 1
ATOM 688 N N . GLY A 1 85 ? 9.789 2.599 -13.156 1.00 36.69 85 GLY A N 1
ATOM 689 C CA . GLY A 1 85 ? 8.660 3.498 -12.907 1.00 36.69 85 GLY A CA 1
ATOM 690 C C . GLY A 1 85 ? 8.377 3.567 -11.405 1.00 36.69 85 GLY A C 1
ATOM 691 O O . GLY A 1 85 ? 7.894 2.600 -10.829 1.00 36.69 85 GLY A O 1
ATOM 692 N N . LEU A 1 86 ? 8.743 4.678 -10.762 1.00 39.22 86 LEU A N 1
ATOM 693 C CA . LEU A 1 86 ? 8.403 4.977 -9.370 1.00 39.22 86 LEU A CA 1
ATOM 694 C C . LEU A 1 86 ? 6.973 5.533 -9.358 1.00 39.22 86 LEU A C 1
ATOM 696 O O . LEU A 1 86 ? 6.758 6.635 -9.855 1.00 39.22 86 LEU A O 1
ATOM 700 N N . MET A 1 87 ? 6.005 4.798 -8.808 1.00 35.16 87 MET A N 1
ATOM 701 C CA . MET A 1 87 ? 4.710 5.374 -8.440 1.00 35.16 87 MET A CA 1
ATOM 702 C C . MET A 1 87 ? 4.678 5.521 -6.920 1.00 35.16 87 MET A C 1
ATOM 704 O O . MET A 1 87 ? 4.307 4.600 -6.201 1.00 35.16 87 MET A O 1
ATOM 708 N N . CYS A 1 88 ? 5.109 6.685 -6.433 1.00 31.41 88 CYS A N 1
ATOM 709 C CA . CYS A 1 88 ? 4.796 7.116 -5.077 1.00 31.41 88 CYS A CA 1
ATOM 710 C C . CYS A 1 88 ? 3.310 7.483 -5.051 1.00 31.41 88 CYS A C 1
ATOM 712 O O . CYS A 1 88 ? 2.933 8.537 -5.561 1.00 31.41 88 CYS A O 1
ATOM 714 N N . LEU A 1 89 ? 2.457 6.638 -4.473 1.00 35.59 89 LEU A 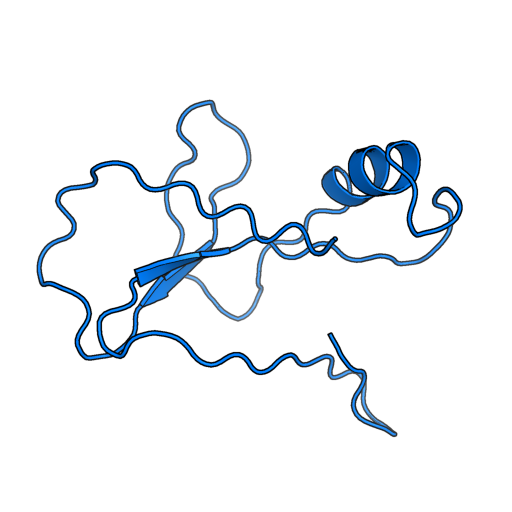N 1
ATOM 715 C CA . LEU A 1 89 ? 1.113 7.062 -4.079 1.00 35.59 89 LEU A CA 1
ATOM 716 C C . LEU A 1 89 ? 1.229 7.863 -2.775 1.00 35.59 89 LEU A C 1
ATOM 718 O O . LEU A 1 89 ? 0.962 7.35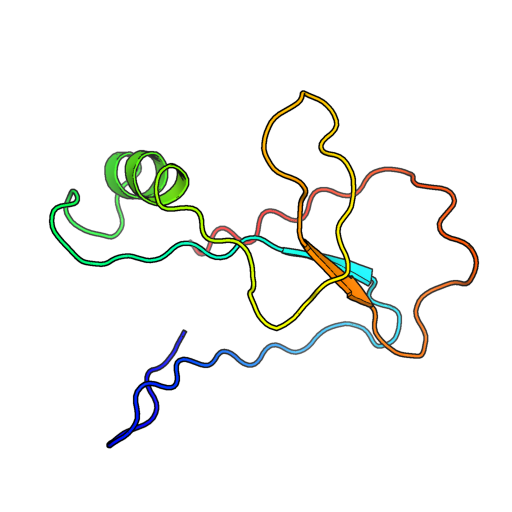9 -1.691 1.00 35.59 89 LEU A O 1
ATOM 722 N N . GLY A 1 90 ? 1.679 9.113 -2.897 1.00 28.78 90 GLY A N 1
ATOM 723 C CA . GLY A 1 90 ? 1.341 10.157 -1.937 1.00 28.78 90 GLY A CA 1
ATOM 724 C C . GLY A 1 90 ? -0.040 10.690 -2.306 1.00 28.78 90 GLY A C 1
ATOM 725 O O . GLY A 1 90 ? -0.241 11.133 -3.435 1.00 28.78 90 GLY A O 1
ATOM 726 N N . ALA A 1 91 ? -1.003 10.574 -1.396 1.00 29.55 91 ALA A N 1
ATOM 727 C CA . ALA A 1 91 ? -2.267 11.303 -1.491 1.00 29.55 91 ALA A CA 1
ATOM 728 C C . ALA A 1 91 ? -2.015 12.799 -1.167 1.00 29.55 91 ALA A C 1
ATOM 730 O O . ALA A 1 91 ? -1.014 13.075 -0.499 1.00 29.55 91 ALA A O 1
ATOM 731 N N . PRO A 1 92 ? -2.845 13.729 -1.689 1.00 40.50 92 PRO A N 1
ATOM 732 C CA . PRO A 1 92 ? -2.597 15.177 -1.661 1.00 40.50 92 PRO A CA 1
ATOM 733 C C . PRO A 1 92 ? -2.445 15.769 -0.258 1.00 40.50 92 PRO A C 1
ATOM 735 O O . PRO A 1 92 ? -3.051 15.220 0.690 1.00 40.50 92 PRO A O 1
#

pLDDT: mean 84.07, std 18.5, range [28.78, 97.56]

Foldseek 3Di:
DDDDPPDRDDDDDDDDDQQDKDWDWDFDCPDPADDPDDPRRVVVRVVRTDDDPPAPAFDADPVDDDTIGMDGHPNHDPDCPDDDDDDDPDDD